Protein AF-A0A4Y2USS3-F1 (afdb_monomer)

Secondary structure (DSSP, 8-state):
-------S---HHHHHHHHHHHHHHHS--HHHHHHHHHHHHHHHHHHHHT--HHHHHHHHHHHHHHHHHHHHS--HHHHHHHHHHHHHHHHHHHHT--HHHHHHHHHHHHHHHHHHHHT--HHHHHHHHHHHHHHHHHHHHHHHHHHHHTT-

InterPro domains:
  IPR048998 STPR domain [PF21107] (63-127)

Solvent-accessible surface area (backbone atoms only — not comparable to full-atom values): 8774 Å² total; per-residue (Å²): 136,87,79,82,75,81,72,90,71,71,52,67,64,61,53,54,52,51,50,56,56,48,54,56,62,71,72,47,49,72,66,56,48,47,54,51,52,49,54,53,50,50,58,49,49,60,50,60,76,66,52,50,72,67,57,48,50,53,51,51,48,59,51,50,51,58,51,48,53,54,60,71,72,46,50,72,68,56,47,50,51,55,50,48,55,50,50,52,57,50,51,51,53,60,72,70,47,50,71,67,55,47,52,52,52,51,50,53,50,51,52,52,50,51,55,49,63,74,70,52,49,74,65,56,51,51,51,53,50,52,54,46,55,53,48,51,57,51,50,54,51,50,50,54,48,53,56,62,67,72,71,120

pLDDT: mean 89.56, std 12.21, range [47.94, 98.0]

Foldseek 3Di:
DDDDDPDPCPDPVVVVVVVVVVVCVVPDDPVRVVVVVVVVVVVVVVVVVPDDPVRVVVVVVVVVVVVVVVVVVDDPVRVVVVVVVVVVVVVVVVVVDDPVRVVVVVVVVVVVVVVCVVPDDPVRVVVVVVVVVVVVVVVVVVVVVVVVVVPD

Radius of gyration: 28.54 Å; Cα contacts (8 Å, |Δi|>4): 11; chains: 1; bounding box: 64×71×62 Å

Structure (mmCIF, N/CA/C/O backbone):
data_AF-A0A4Y2USS3-F1
#
_entry.id   AF-A0A4Y2USS3-F1
#
loop_
_atom_site.group_PDB
_atom_site.id
_atom_site.type_symbol
_atom_site.label_atom_id
_atom_site.label_alt_id
_atom_site.label_comp_id
_atom_site.label_asym_id
_atom_site.label_entity_id
_atom_site.label_seq_id
_atom_site.pdbx_PDB_ins_code
_atom_site.Cartn_x
_atom_site.Cartn_y
_atom_site.Cartn_z
_atom_site.occupancy
_atom_site.B_iso_or_equiv
_atom_site.auth_seq_id
_atom_site.auth_comp_id
_atom_site.auth_asym_id
_atom_site.auth_atom_id
_atom_site.pdbx_PDB_model_num
ATOM 1 N N . MET A 1 1 ? 40.671 -32.897 1.342 1.00 47.94 1 MET A N 1
ATOM 2 C CA . MET A 1 1 ? 39.905 -32.598 0.107 1.00 47.94 1 MET A CA 1
ATOM 3 C C . MET A 1 1 ? 39.878 -31.086 -0.115 1.00 47.94 1 MET A C 1
ATOM 5 O O . MET A 1 1 ? 39.402 -30.392 0.779 1.00 47.94 1 MET A O 1
ATOM 9 N N . PRO A 1 2 ? 40.398 -30.534 -1.227 1.00 48.84 2 PRO A N 1
ATOM 10 C CA . PRO A 1 2 ? 40.448 -29.086 -1.413 1.00 48.84 2 PRO A CA 1
ATOM 11 C C . PRO A 1 2 ? 39.092 -28.547 -1.890 1.00 48.84 2 PRO A C 1
ATOM 13 O O . PRO A 1 2 ? 38.518 -29.037 -2.863 1.00 48.84 2 PRO A O 1
ATOM 16 N N . LYS A 1 3 ? 38.563 -27.530 -1.198 1.00 54.78 3 LYS A N 1
ATOM 17 C CA . LYS A 1 3 ? 37.295 -26.882 -1.556 1.00 54.78 3 LYS A CA 1
ATOM 18 C C . LYS A 1 3 ? 37.453 -26.100 -2.864 1.00 54.78 3 LYS A C 1
ATOM 20 O O . LYS A 1 3 ? 38.291 -25.206 -2.965 1.00 54.78 3 LYS A O 1
ATOM 25 N N . ARG A 1 4 ? 36.623 -26.418 -3.864 1.00 52.75 4 ARG A N 1
ATOM 26 C CA . ARG A 1 4 ? 36.554 -25.692 -5.142 1.00 52.75 4 ARG A CA 1
ATOM 27 C C . ARG A 1 4 ? 36.066 -24.265 -4.867 1.00 52.75 4 ARG A C 1
ATOM 29 O O . ARG A 1 4 ? 34.895 -24.066 -4.550 1.00 52.75 4 ARG A O 1
ATOM 36 N N . LYS A 1 5 ? 36.955 -23.275 -4.980 1.00 54.38 5 LYS A N 1
ATOM 37 C CA . LYS A 1 5 ? 36.576 -21.856 -5.005 1.00 54.38 5 LYS A CA 1
ATOM 38 C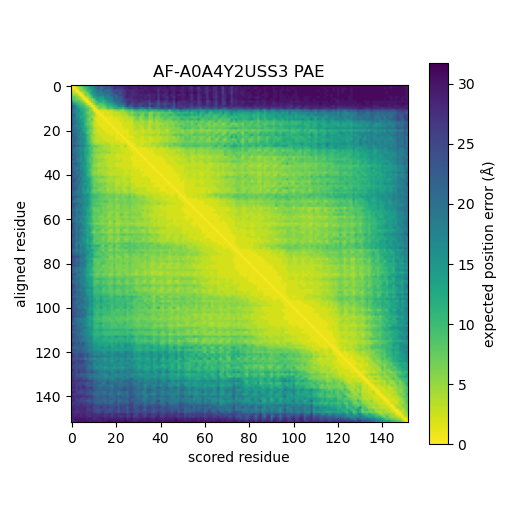 C . LYS A 1 5 ? 35.686 -21.642 -6.236 1.00 54.38 5 LYS A C 1
ATOM 40 O O . LYS A 1 5 ? 36.163 -21.783 -7.359 1.00 54.38 5 LYS A O 1
ATOM 45 N N . ARG A 1 6 ? 34.390 -21.356 -6.052 1.00 55.41 6 ARG A N 1
ATOM 46 C CA . ARG A 1 6 ? 33.535 -20.882 -7.155 1.00 55.41 6 ARG A CA 1
ATOM 47 C C . ARG A 1 6 ? 34.116 -19.550 -7.616 1.00 55.41 6 ARG A C 1
ATOM 49 O O . ARG A 1 6 ? 34.129 -18.590 -6.852 1.00 55.41 6 ARG A O 1
ATOM 56 N N . GLY A 1 7 ? 34.677 -19.538 -8.820 1.00 52.75 7 GLY A N 1
ATOM 57 C CA . GLY A 1 7 ? 35.317 -18.365 -9.397 1.00 52.75 7 GLY A CA 1
ATOM 58 C C . GLY A 1 7 ? 34.352 -17.185 -9.487 1.00 52.75 7 GLY A C 1
ATOM 59 O O . GLY A 1 7 ? 33.194 -17.333 -9.866 1.00 52.75 7 GLY A O 1
ATOM 60 N N . ILE A 1 8 ? 34.877 -16.000 -9.181 1.00 57.25 8 ILE A N 1
ATOM 61 C CA . ILE A 1 8 ? 34.248 -14.677 -9.332 1.00 57.25 8 ILE A CA 1
ATOM 62 C C . ILE A 1 8 ? 34.229 -14.259 -10.826 1.00 57.25 8 ILE A C 1
ATOM 64 O O . ILE A 1 8 ? 34.062 -13.098 -11.188 1.00 57.25 8 ILE A O 1
ATOM 68 N N . THR A 1 9 ? 34.373 -15.209 -11.749 1.00 52.97 9 THR A N 1
ATOM 69 C CA . THR A 1 9 ? 34.245 -15.006 -13.194 1.00 52.97 9 THR A CA 1
ATOM 70 C C . THR A 1 9 ? 32.774 -15.086 -13.590 1.00 52.97 9 THR A C 1
ATOM 72 O O . THR A 1 9 ? 32.332 -15.991 -14.290 1.00 52.97 9 THR A O 1
ATOM 75 N N . GLY A 1 10 ? 31.982 -14.120 -13.119 1.00 62.47 10 GLY A N 1
ATOM 76 C CA . GLY A 1 10 ? 30.660 -13.874 -13.690 1.00 62.47 10 GLY A CA 1
ATOM 77 C C . GLY A 1 10 ? 30.831 -13.548 -15.172 1.00 62.47 10 GLY A C 1
ATOM 78 O O . GLY A 1 10 ? 31.409 -12.510 -15.488 1.00 62.47 10 GLY A O 1
ATOM 79 N N . ASP A 1 11 ? 30.375 -14.462 -16.030 1.00 75.81 11 ASP A N 1
ATOM 80 C CA . ASP A 1 11 ? 30.515 -14.471 -17.488 1.00 75.81 11 ASP A CA 1
ATOM 81 C C . ASP A 1 11 ? 30.563 -13.058 -18.106 1.00 75.81 11 ASP A C 1
ATOM 83 O O . ASP A 1 11 ? 29.610 -12.271 -18.025 1.00 75.81 11 ASP A O 1
ATOM 87 N N . ALA A 1 12 ? 31.699 -12.723 -18.725 1.00 80.88 12 ALA A N 1
ATOM 88 C CA . ALA A 1 12 ? 31.920 -11.427 -19.357 1.00 80.88 12 ALA A CA 1
ATOM 89 C C . ALA A 1 12 ? 30.862 -11.127 -20.437 1.00 80.88 12 ALA A C 1
ATOM 91 O O . ALA A 1 12 ? 30.492 -9.963 -20.626 1.00 80.88 12 ALA A O 1
ATOM 92 N N . ALA A 1 13 ? 30.315 -12.154 -21.100 1.00 82.62 13 ALA A N 1
ATOM 93 C CA . ALA A 1 13 ? 29.242 -11.997 -22.077 1.00 82.62 13 ALA A CA 1
ATOM 94 C C . ALA A 1 13 ? 27.917 -11.584 -21.413 1.00 82.62 13 ALA A C 1
ATOM 96 O O . ALA A 1 13 ? 27.244 -10.665 -21.892 1.00 82.62 13 ALA A O 1
ATOM 97 N N . SER A 1 14 ? 27.573 -12.177 -20.269 1.00 86.00 14 SER A N 1
ATOM 98 C CA . SER A 1 14 ? 26.410 -11.794 -19.459 1.00 86.00 14 SER A CA 1
ATOM 99 C C . SER A 1 14 ? 26.486 -10.340 -18.979 1.00 86.00 14 SER A C 1
ATOM 101 O O . SER A 1 14 ? 25.495 -9.609 -19.085 1.00 86.00 14 SER A O 1
ATOM 103 N N . ARG A 1 15 ? 27.668 -9.875 -18.545 1.00 87.38 15 ARG A N 1
ATOM 104 C CA . ARG A 1 15 ? 27.887 -8.462 -18.170 1.00 87.38 15 ARG A CA 1
ATOM 105 C C . ARG A 1 15 ? 27.701 -7.520 -19.363 1.00 87.38 15 ARG A C 1
ATOM 107 O O . ARG A 1 15 ? 26.926 -6.570 -19.269 1.00 87.38 15 ARG A O 1
ATOM 114 N N . ARG A 1 16 ? 28.319 -7.821 -20.514 1.00 88.81 16 ARG A N 1
ATOM 115 C CA . ARG A 1 16 ? 28.149 -7.039 -21.759 1.00 88.81 16 ARG A CA 1
ATOM 116 C C . ARG A 1 16 ? 26.682 -6.981 -22.205 1.00 88.81 16 ARG A C 1
ATOM 118 O O . ARG A 1 16 ? 26.198 -5.932 -22.625 1.00 88.81 16 ARG A O 1
ATOM 125 N N . LYS A 1 17 ? 25.938 -8.084 -22.066 1.00 90.38 17 LYS A N 1
ATOM 126 C CA . LYS A 1 17 ? 24.503 -8.149 -22.393 1.00 90.38 17 LYS A CA 1
ATOM 127 C C . LYS A 1 17 ? 23.649 -7.298 -21.449 1.00 90.38 17 LYS A C 1
ATOM 129 O O . LYS A 1 17 ? 22.683 -6.688 -21.906 1.00 90.38 17 LYS A O 1
ATOM 134 N N . ALA A 1 18 ? 23.976 -7.252 -20.157 1.00 90.88 18 ALA A N 1
ATOM 135 C CA . ALA A 1 18 ? 23.284 -6.400 -19.190 1.00 90.88 18 ALA A CA 1
ATOM 136 C C . ALA A 1 18 ? 23.504 -4.908 -19.487 1.00 90.88 18 ALA A C 1
ATOM 138 O O . ALA A 1 18 ? 22.536 -4.148 -19.484 1.00 90.88 18 ALA A O 1
ATOM 139 N N . ILE A 1 19 ? 24.741 -4.521 -19.825 1.00 92.69 19 ILE A N 1
ATOM 140 C CA . ILE A 1 19 ? 25.100 -3.146 -20.204 1.00 92.69 19 ILE A CA 1
ATOM 141 C C . ILE A 1 19 ? 24.315 -2.713 -21.446 1.00 92.69 19 ILE A C 1
ATOM 143 O O . ILE A 1 19 ? 23.548 -1.758 -21.368 1.00 92.69 19 ILE A O 1
ATOM 147 N N . ARG A 1 20 ? 24.354 -3.497 -22.532 1.00 92.88 20 ARG A N 1
ATOM 148 C CA . ARG A 1 20 ? 23.603 -3.192 -23.765 1.00 92.88 20 ARG A CA 1
ATOM 149 C C . ARG A 1 20 ? 22.094 -3.059 -23.528 1.00 92.88 20 ARG A C 1
ATOM 151 O O . ARG A 1 20 ? 21.425 -2.225 -24.133 1.00 92.88 20 ARG A O 1
ATOM 158 N N . LYS A 1 21 ? 21.524 -3.895 -22.649 1.00 92.62 21 LYS A N 1
ATOM 159 C CA . LYS A 1 21 ? 20.107 -3.792 -22.262 1.00 92.62 21 LYS A CA 1
ATOM 160 C C . LYS A 1 21 ? 19.813 -2.505 -21.489 1.00 92.62 21 LYS A C 1
ATOM 162 O O . LYS A 1 21 ? 18.714 -1.982 -21.633 1.00 92.62 21 LYS A O 1
ATOM 167 N N . ARG A 1 22 ? 20.740 -2.029 -20.653 1.00 91.88 22 ARG A N 1
ATOM 168 C CA . ARG A 1 22 ? 20.598 -0.769 -19.912 1.00 91.88 22 ARG A CA 1
ATOM 169 C C . ARG A 1 22 ? 20.710 0.427 -20.850 1.00 91.88 22 ARG A C 1
ATOM 171 O O . ARG A 1 22 ? 19.837 1.276 -20.797 1.00 91.88 22 ARG A O 1
ATOM 178 N N . GLU A 1 23 ? 21.704 0.443 -21.731 1.00 93.56 23 GLU A N 1
ATOM 179 C CA . GLU A 1 23 ? 21.899 1.504 -22.731 1.00 93.56 23 GLU A CA 1
ATOM 180 C C . GLU A 1 23 ? 20.669 1.662 -23.625 1.00 93.56 23 GLU A C 1
ATOM 182 O O . GLU A 1 23 ? 20.162 2.769 -23.772 1.00 93.56 23 GLU A O 1
ATOM 187 N N . ARG A 1 24 ? 20.102 0.547 -24.111 1.00 91.75 24 ARG A N 1
ATOM 188 C CA . ARG A 1 24 ? 18.848 0.585 -24.877 1.00 91.75 24 ARG A CA 1
ATOM 189 C C . ARG A 1 24 ? 17.711 1.250 -24.095 1.00 91.75 24 ARG A C 1
ATOM 191 O O . ARG A 1 24 ? 16.976 2.026 -24.675 1.00 91.75 24 ARG A O 1
ATOM 198 N N . ARG A 1 25 ? 17.588 0.988 -22.789 1.00 93.12 25 ARG A N 1
ATOM 199 C CA . ARG A 1 25 ? 16.547 1.597 -21.939 1.00 93.12 25 ARG A CA 1
ATOM 200 C C . ARG A 1 25 ? 16.779 3.074 -21.636 1.00 93.12 25 ARG A C 1
ATOM 202 O O . ARG A 1 25 ? 15.828 3.741 -21.255 1.00 93.12 25 ARG A O 1
ATOM 209 N N . VAL A 1 26 ? 18.020 3.552 -21.715 1.00 94.12 26 VAL A N 1
ATOM 210 C CA . VAL A 1 26 ? 18.357 4.963 -21.466 1.00 94.12 26 VAL A CA 1
ATOM 211 C C . VAL A 1 26 ? 17.971 5.829 -22.663 1.00 94.12 26 VAL A C 1
ATOM 213 O O . VAL A 1 26 ? 17.556 6.961 -22.467 1.00 94.12 26 VAL A O 1
ATOM 216 N N . VAL A 1 27 ? 18.079 5.286 -23.878 1.00 94.88 27 VAL A N 1
ATOM 217 C CA . VAL A 1 27 ? 17.734 5.990 -25.124 1.00 94.88 27 VAL A CA 1
ATOM 218 C C . VAL A 1 27 ? 16.291 5.734 -25.595 1.00 94.88 27 VAL A C 1
ATOM 220 O O . VAL A 1 27 ? 15.874 6.286 -26.605 1.00 94.88 27 VAL A O 1
ATOM 223 N N . GLU A 1 28 ? 15.530 4.889 -24.888 1.00 93.81 28 GLU A N 1
ATOM 224 C CA . GLU A 1 28 ? 14.114 4.613 -25.189 1.00 93.81 28 GLU A CA 1
ATOM 225 C C . GLU A 1 28 ? 13.295 5.913 -25.163 1.00 93.81 28 GLU A C 1
ATOM 227 O O . GLU A 1 28 ? 13.388 6.690 -24.210 1.00 93.81 28 GLU A O 1
ATOM 232 N N . THR A 1 29 ? 12.435 6.110 -26.165 1.00 96.31 29 THR A N 1
ATOM 233 C CA . THR A 1 29 ? 11.415 7.167 -26.103 1.00 96.31 29 THR A CA 1
ATOM 234 C C . THR A 1 29 ? 10.334 6.807 -25.081 1.00 96.31 29 THR A C 1
ATOM 236 O O . THR A 1 29 ? 10.157 5.637 -24.722 1.00 96.31 29 THR A O 1
ATOM 239 N N . ASP A 1 30 ? 9.554 7.789 -24.628 1.00 95.94 30 ASP A N 1
ATOM 240 C CA . ASP A 1 30 ? 8.464 7.535 -23.677 1.00 95.94 30 ASP A CA 1
ATOM 241 C C . ASP A 1 30 ? 7.413 6.563 -24.226 1.00 95.94 30 ASP A C 1
ATOM 243 O O . ASP A 1 30 ? 6.893 5.723 -23.484 1.00 95.94 30 ASP A O 1
ATOM 247 N N . GLU A 1 31 ? 7.142 6.598 -25.532 1.00 95.62 31 GLU A N 1
ATOM 248 C CA . GLU A 1 31 ? 6.236 5.651 -26.183 1.00 95.62 31 GLU A CA 1
ATOM 249 C C . GLU A 1 31 ? 6.795 4.226 -26.193 1.00 95.62 31 GLU A C 1
ATOM 251 O O . GLU A 1 31 ? 6.076 3.267 -25.902 1.00 95.62 31 GLU A O 1
ATOM 256 N N . GLU A 1 32 ? 8.078 4.064 -26.517 1.00 95.56 32 GLU A N 1
ATOM 257 C CA . GLU A 1 32 ? 8.746 2.761 -26.518 1.00 95.56 32 GLU A CA 1
ATOM 258 C C . GLU A 1 32 ? 8.831 2.180 -25.106 1.00 95.56 32 GLU A C 1
ATOM 260 O O . GLU A 1 32 ? 8.524 1.000 -24.887 1.00 95.56 32 GLU A O 1
ATOM 265 N N . ARG A 1 33 ? 9.166 3.025 -24.126 1.00 96.31 33 ARG A N 1
ATOM 266 C CA . ARG A 1 33 ? 9.161 2.677 -22.705 1.00 96.31 33 ARG A CA 1
ATOM 267 C C . ARG A 1 33 ? 7.767 2.244 -22.261 1.00 96.31 33 ARG A C 1
ATOM 269 O O . ARG A 1 33 ? 7.635 1.204 -21.609 1.00 96.31 33 ARG A O 1
ATOM 276 N N . SER A 1 34 ? 6.731 2.989 -22.643 1.00 97.31 34 SER A N 1
ATOM 277 C CA . SER A 1 34 ? 5.334 2.688 -22.309 1.00 97.31 34 SER A CA 1
ATOM 278 C C . SER A 1 34 ? 4.877 1.366 -22.923 1.00 97.31 34 SER A C 1
ATOM 280 O O . SER A 1 34 ? 4.362 0.504 -22.207 1.00 97.31 34 SER A O 1
ATOM 282 N N . ARG A 1 35 ? 5.158 1.129 -24.213 1.00 96.94 35 ARG A N 1
ATOM 283 C CA . ARG A 1 35 ? 4.876 -0.148 -24.896 1.00 96.94 35 ARG A CA 1
ATOM 284 C C . ARG A 1 35 ? 5.575 -1.328 -24.215 1.00 96.94 35 ARG A C 1
ATOM 286 O O . ARG A 1 35 ? 4.954 -2.371 -23.972 1.00 96.94 35 ARG A O 1
ATOM 293 N N . ARG A 1 36 ? 6.851 -1.169 -23.841 1.00 95.94 36 ARG A N 1
ATOM 294 C CA . ARG A 1 36 ? 7.619 -2.205 -23.132 1.00 95.94 36 ARG A CA 1
ATOM 295 C C . ARG A 1 36 ? 7.037 -2.503 -21.750 1.00 95.94 36 ARG A C 1
ATOM 297 O O . ARG A 1 36 ? 6.887 -3.675 -21.401 1.00 95.94 36 ARG A O 1
ATOM 304 N N . LEU A 1 37 ? 6.723 -1.474 -20.960 1.00 96.56 37 LEU A N 1
ATOM 305 C CA . LEU A 1 37 ? 6.140 -1.635 -19.624 1.00 96.56 37 LEU A CA 1
ATOM 306 C C . LEU A 1 37 ? 4.744 -2.261 -19.688 1.00 96.56 37 LEU A C 1
ATOM 308 O O . LEU A 1 37 ? 4.474 -3.176 -18.913 1.00 96.56 37 LEU A O 1
ATOM 312 N N . SER A 1 38 ? 3.915 -1.855 -20.652 1.00 97.69 38 SER A N 1
ATOM 313 C CA . SER A 1 38 ? 2.598 -2.452 -20.907 1.00 97.69 38 SER A CA 1
ATOM 314 C C . SER A 1 38 ? 2.709 -3.948 -21.221 1.00 97.69 38 SER A C 1
ATOM 316 O O . SER A 1 38 ? 2.097 -4.780 -20.553 1.00 97.69 38 SER A O 1
ATOM 318 N N . THR A 1 39 ? 3.617 -4.327 -22.127 1.00 97.06 39 THR A N 1
ATOM 319 C CA . THR A 1 39 ? 3.868 -5.742 -22.454 1.00 97.06 39 THR A CA 1
ATOM 320 C C . THR A 1 39 ? 4.325 -6.546 -21.227 1.00 97.06 39 THR A C 1
ATOM 322 O O . THR A 1 39 ? 3.929 -7.697 -21.036 1.00 97.06 39 THR A O 1
ATOM 325 N N . MET A 1 40 ? 5.172 -5.963 -20.371 1.00 97.25 40 MET A N 1
ATOM 326 C CA . MET A 1 40 ? 5.614 -6.611 -19.130 1.00 97.25 40 MET A CA 1
ATOM 327 C C . MET A 1 40 ? 4.485 -6.742 -18.102 1.00 97.25 40 MET A C 1
ATOM 329 O O . MET A 1 40 ? 4.418 -7.766 -17.416 1.00 97.25 40 MET A O 1
ATOM 333 N N . ALA A 1 41 ? 3.615 -5.735 -17.998 1.00 97.00 41 ALA A N 1
ATOM 334 C CA . ALA A 1 41 ? 2.454 -5.746 -17.120 1.00 97.00 41 ALA A CA 1
ATOM 335 C C . ALA A 1 41 ? 1.455 -6.828 -17.545 1.00 97.00 41 ALA A C 1
ATOM 337 O O . ALA A 1 41 ? 1.077 -7.640 -16.698 1.00 97.00 41 ALA A O 1
ATOM 338 N N . GLN A 1 42 ? 1.141 -6.916 -18.844 1.00 97.75 42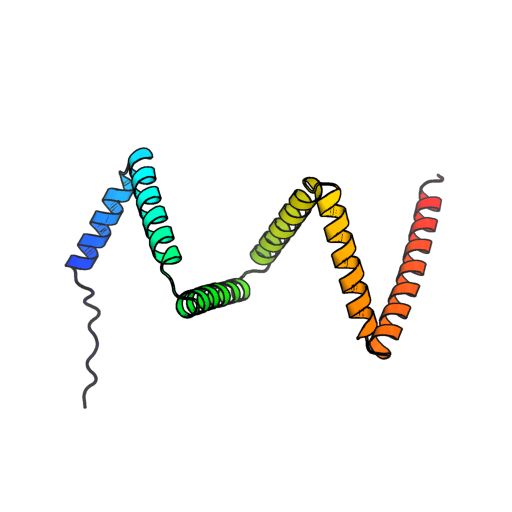 GLN A N 1
ATOM 339 C CA . GLN A 1 42 ? 0.259 -7.944 -19.406 1.00 97.75 42 GLN A CA 1
ATOM 340 C C . GLN A 1 42 ? 0.786 -9.350 -19.107 1.00 97.75 42 GLN A C 1
ATOM 342 O O . GLN A 1 42 ? 0.119 -10.142 -18.453 1.00 97.75 42 GLN A O 1
ATOM 347 N N . ARG A 1 43 ? 2.058 -9.629 -19.429 1.00 97.19 43 ARG A N 1
ATOM 348 C CA . ARG A 1 43 ? 2.690 -10.923 -19.098 1.00 97.19 43 ARG A CA 1
ATOM 349 C C . ARG A 1 43 ? 2.718 -11.220 -17.597 1.00 97.19 43 ARG A C 1
ATOM 351 O O . ARG A 1 43 ? 2.872 -12.370 -17.190 1.00 97.19 43 ARG A O 1
ATOM 358 N N . GLY A 1 44 ? 2.708 -10.190 -16.755 1.00 96.38 44 GLY A N 1
ATOM 359 C CA . GLY A 1 44 ? 2.592 -10.337 -15.307 1.00 96.38 44 GLY A CA 1
ATOM 360 C C . GLY A 1 44 ? 1.178 -10.733 -14.883 1.00 96.38 44 GLY A C 1
ATOM 361 O O . GLY A 1 44 ? 1.030 -11.592 -14.021 1.00 96.38 44 GLY A O 1
ATOM 362 N N . GLN A 1 45 ? 0.157 -10.135 -15.496 1.00 95.94 45 GLN A N 1
ATOM 363 C CA . GLN A 1 45 ? -1.245 -10.493 -15.279 1.00 95.94 45 GLN A CA 1
ATOM 364 C C . GLN A 1 45 ? -1.537 -11.912 -15.770 1.00 95.94 45 GLN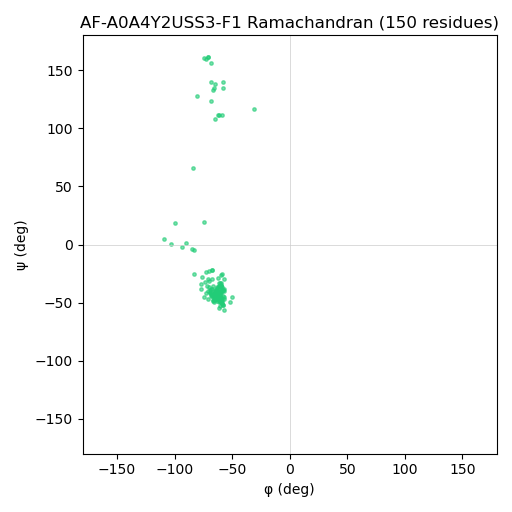 A C 1
ATOM 366 O O . GLN A 1 45 ? -2.084 -12.695 -15.004 1.00 95.94 45 GLN A O 1
ATOM 371 N N . ASP A 1 46 ? -1.077 -12.276 -16.968 1.00 96.88 46 ASP A N 1
ATOM 372 C CA . ASP A 1 46 ? -1.294 -13.612 -17.537 1.00 96.88 46 ASP A CA 1
ATOM 373 C C . ASP A 1 46 ? -0.669 -14.717 -16.675 1.00 96.88 46 ASP A C 1
ATOM 375 O O . ASP A 1 46 ? -1.221 -15.809 -16.564 1.00 96.88 46 ASP A O 1
ATOM 379 N N . ARG A 1 47 ? 0.490 -14.442 -16.055 1.00 95.50 47 ARG A N 1
ATOM 380 C CA . ARG A 1 47 ? 1.118 -15.362 -15.095 1.00 95.50 47 ARG A CA 1
ATOM 381 C C . ARG A 1 47 ? 0.278 -15.498 -13.830 1.00 95.50 47 ARG A C 1
ATOM 383 O O . ARG A 1 47 ? -0.040 -16.619 -13.463 1.00 95.50 47 ARG A O 1
ATOM 390 N N . ARG A 1 48 ? -0.149 -14.376 -13.239 1.00 95.06 48 ARG A N 1
ATOM 391 C CA . ARG A 1 48 ? -1.004 -14.373 -12.039 1.00 95.06 48 ARG A CA 1
ATOM 392 C C . ARG A 1 48 ? -2.354 -15.049 -12.258 1.00 95.06 48 ARG A C 1
ATOM 394 O O . ARG A 1 48 ? -2.851 -15.703 -11.356 1.00 95.06 48 ARG A O 1
ATOM 401 N N . ALA A 1 49 ? -2.940 -14.916 -13.445 1.00 94.88 49 ALA A N 1
ATOM 402 C CA . ALA A 1 49 ? -4.206 -15.562 -13.785 1.00 94.88 49 ALA A CA 1
ATOM 403 C C . ALA A 1 49 ? -4.097 -17.096 -13.867 1.00 94.88 49 ALA A C 1
ATOM 405 O O . ALA A 1 49 ? -5.106 -17.782 -13.754 1.00 94.88 49 ALA A O 1
ATOM 406 N N . LYS A 1 50 ? -2.885 -17.627 -14.072 1.00 95.31 50 LYS A N 1
ATOM 407 C CA . LYS A 1 50 ? -2.598 -19.065 -14.177 1.00 95.31 50 LYS A CA 1
ATOM 408 C C . LYS A 1 50 ? -1.964 -19.649 -12.907 1.00 95.31 50 LYS A C 1
ATOM 410 O O . LYS A 1 50 ? -1.625 -20.828 -12.906 1.00 95.31 50 LYS A O 1
ATOM 415 N N . GLU A 1 51 ? -1.752 -18.841 -11.867 1.00 94.94 51 GLU A N 1
ATOM 416 C CA . GLU A 1 51 ? -1.173 -19.296 -10.597 1.00 94.94 51 GLU A CA 1
ATOM 417 C C . GLU A 1 51 ? -2.142 -20.221 -9.856 1.00 94.94 51 GLU A C 1
ATOM 419 O O . GLU A 1 51 ? -3.345 -19.964 -9.791 1.00 94.94 51 GLU A O 1
ATOM 424 N N . THR A 1 52 ? -1.606 -21.284 -9.255 1.00 96.81 52 THR A N 1
ATOM 425 C CA . THR A 1 52 ? -2.368 -22.099 -8.302 1.00 96.81 52 THR A CA 1
ATOM 426 C C . THR A 1 52 ? -2.516 -21.369 -6.964 1.00 96.81 52 THR A C 1
ATOM 428 O O . THR A 1 52 ? -1.728 -20.479 -6.637 1.00 96.81 52 THR A O 1
ATOM 431 N N . GLU A 1 53 ? -3.497 -21.772 -6.151 1.00 95.75 53 GLU A N 1
ATOM 432 C CA . GLU A 1 53 ? -3.681 -21.279 -4.773 1.00 95.75 53 GLU A CA 1
ATOM 433 C C . GLU A 1 53 ? -2.380 -21.356 -3.954 1.00 95.75 53 GLU A C 1
ATOM 435 O O . GLU A 1 53 ? -1.983 -20.383 -3.316 1.00 95.75 53 GLU A O 1
ATOM 440 N N . GLU A 1 54 ? -1.656 -22.476 -4.025 1.00 95.94 54 GLU A N 1
ATOM 441 C CA . GLU A 1 54 ? -0.389 -22.662 -3.306 1.00 95.94 54 GLU A CA 1
ATOM 442 C C . GLU A 1 54 ? 0.702 -21.692 -3.772 1.00 95.94 54 GLU A C 1
ATOM 444 O O . GLU A 1 54 ? 1.381 -21.072 -2.950 1.00 95.94 54 GLU A O 1
ATOM 449 N N . GLN A 1 55 ? 0.851 -21.514 -5.089 1.00 96.19 55 GLN A N 1
ATOM 450 C CA . GLN A 1 55 ? 1.812 -20.566 -5.657 1.00 96.19 55 GLN A CA 1
ATOM 451 C C . GLN A 1 55 ? 1.471 -19.131 -5.254 1.00 96.19 55 GLN A C 1
ATOM 453 O O . GLN A 1 55 ? 2.357 -18.373 -4.852 1.00 96.19 55 GLN A O 1
ATOM 458 N N . ARG A 1 56 ? 0.183 -18.777 -5.294 1.00 96.44 56 ARG A N 1
ATOM 459 C CA . ARG A 1 56 ? -0.314 -17.470 -4.870 1.00 96.44 56 ARG A CA 1
ATOM 460 C C . ARG A 1 56 ? -0.042 -17.230 -3.388 1.00 96.44 56 ARG A C 1
ATOM 462 O O . ARG A 1 56 ? 0.468 -16.169 -3.029 1.00 96.44 56 ARG A O 1
ATOM 469 N N . ASN A 1 57 ? -0.329 -18.208 -2.534 1.00 97.19 57 ASN A N 1
ATOM 470 C CA . ASN A 1 57 ? -0.106 -18.114 -1.093 1.00 97.19 57 ASN A CA 1
ATOM 471 C C . ASN A 1 57 ? 1.388 -18.002 -0.763 1.00 97.19 57 ASN A C 1
ATOM 473 O O . ASN A 1 57 ? 1.774 -17.131 0.017 1.00 97.19 57 ASN A O 1
ATOM 477 N N . SER A 1 58 ? 2.244 -18.790 -1.422 1.00 96.12 58 SER A N 1
ATOM 478 C CA . SER A 1 58 ? 3.702 -18.682 -1.292 1.00 96.12 58 SER A CA 1
ATOM 479 C C . SER A 1 58 ? 4.213 -17.300 -1.725 1.00 96.12 58 SER A C 1
ATOM 481 O O . SER A 1 58 ? 4.970 -16.653 -0.995 1.00 96.12 58 SER A O 1
ATOM 483 N N . GLN A 1 59 ? 3.734 -16.782 -2.862 1.00 96.19 59 GLN A N 1
ATOM 484 C CA . GLN A 1 59 ? 4.084 -15.444 -3.342 1.00 96.19 59 GLN A CA 1
ATOM 485 C C . GLN A 1 59 ? 3.647 -14.344 -2.365 1.00 96.19 59 GLN A C 1
ATOM 487 O O . GLN A 1 59 ? 4.430 -13.432 -2.081 1.00 96.19 59 GLN A O 1
ATOM 492 N N . LEU A 1 60 ? 2.407 -14.399 -1.867 1.00 96.94 60 LEU A N 1
ATOM 493 C CA . LEU A 1 60 ? 1.882 -13.424 -0.908 1.00 96.94 60 LEU A CA 1
ATOM 494 C C . LEU A 1 60 ? 2.650 -13.478 0.415 1.00 96.94 60 LEU A C 1
ATOM 496 O O . LEU A 1 60 ? 2.996 -12.423 0.947 1.00 96.94 60 LEU A O 1
ATOM 500 N N . SER A 1 61 ? 2.994 -14.677 0.889 1.00 97.50 61 SER A N 1
ATOM 501 C CA . SER A 1 61 ? 3.831 -14.867 2.076 1.00 97.50 61 SER A CA 1
ATOM 502 C C . SER A 1 61 ? 5.206 -14.218 1.899 1.00 97.50 61 SER A C 1
ATOM 504 O O . SER A 1 61 ? 5.597 -13.383 2.711 1.00 97.50 61 SER A O 1
ATOM 506 N N . GLY A 1 62 ? 5.897 -14.478 0.784 1.00 97.88 62 GLY A N 1
ATOM 507 C CA . GLY A 1 62 ? 7.202 -13.862 0.506 1.00 97.88 62 GLY A CA 1
ATOM 508 C C . GLY A 1 62 ? 7.144 -12.345 0.251 1.00 97.88 62 GLY A C 1
ATOM 509 O O . GLY A 1 62 ? 8.145 -11.637 0.382 1.00 97.88 62 GLY A O 1
ATOM 510 N N . MET A 1 63 ? 5.990 -11.789 -0.138 1.00 97.19 63 MET A N 1
ATOM 511 C CA . MET A 1 63 ? 5.779 -10.333 -0.176 1.00 97.19 63 MET A CA 1
ATOM 512 C C . MET A 1 63 ? 5.533 -9.748 1.218 1.00 97.19 63 MET A C 1
ATOM 514 O O . MET A 1 63 ? 6.007 -8.643 1.494 1.00 97.19 63 MET A O 1
ATOM 518 N N . ALA A 1 64 ? 4.804 -10.467 2.075 1.00 96.50 64 ALA A N 1
ATOM 519 C CA . ALA A 1 64 ? 4.548 -10.069 3.452 1.00 96.50 64 ALA A CA 1
ATOM 520 C C . ALA A 1 64 ? 5.843 -10.066 4.273 1.00 96.50 64 ALA A C 1
ATOM 522 O O . ALA A 1 64 ? 6.124 -9.063 4.922 1.00 96.50 64 ALA A O 1
ATOM 523 N N . GLU A 1 65 ? 6.658 -11.117 4.164 1.00 97.50 65 GLU A N 1
ATOM 524 C CA . GLU A 1 65 ? 7.959 -11.254 4.834 1.00 97.50 65 GLU A CA 1
ATOM 525 C C . GLU A 1 65 ? 8.904 -10.099 4.481 1.00 97.50 65 GLU A C 1
ATOM 527 O O . GLU A 1 65 ? 9.251 -9.305 5.351 1.00 97.50 65 GLU A O 1
ATOM 532 N N . ARG A 1 66 ? 9.172 -9.871 3.188 1.00 96.50 66 ARG A N 1
ATOM 533 C CA . ARG A 1 66 ? 9.953 -8.705 2.720 1.00 96.50 66 ARG A CA 1
ATOM 534 C C . ARG A 1 66 ? 9.334 -7.362 3.110 1.00 96.50 66 ARG A C 1
ATOM 536 O O . ARG A 1 66 ? 9.991 -6.322 3.131 1.00 96.50 66 ARG A O 1
ATOM 543 N N . GLY A 1 67 ? 8.020 -7.327 3.317 1.00 96.44 67 GLY A N 1
ATOM 544 C CA . GLY A 1 67 ? 7.319 -6.163 3.846 1.00 96.44 67 GLY A CA 1
ATOM 545 C C . GLY A 1 67 ? 7.629 -5.912 5.320 1.00 96.44 67 GLY A C 1
ATOM 546 O O . GLY A 1 67 ? 7.724 -4.751 5.707 1.00 96.44 67 GLY A O 1
ATOM 547 N N . GLN A 1 68 ? 7.787 -6.968 6.118 1.00 95.50 68 GLN A N 1
ATOM 548 C CA . GLN A 1 68 ? 8.174 -6.877 7.524 1.00 95.50 68 GLN A CA 1
ATOM 549 C C . GLN A 1 68 ? 9.655 -6.547 7.672 1.00 95.50 68 GLN A C 1
ATOM 551 O O . GLN A 1 68 ? 9.967 -5.620 8.407 1.00 95.50 68 GLN A O 1
ATOM 556 N N . GLU A 1 69 ? 10.540 -7.207 6.921 1.00 96.81 69 GLU A N 1
ATOM 557 C CA . GLU A 1 69 ? 11.984 -6.913 6.923 1.00 96.81 69 GLU A CA 1
ATOM 558 C C . GLU A 1 69 ? 12.243 -5.420 6.681 1.00 96.81 69 GLU A C 1
ATOM 560 O O . GLU A 1 69 ? 12.868 -4.753 7.499 1.00 96.81 69 GLU A O 1
ATOM 565 N N . ARG A 1 70 ? 11.618 -4.845 5.643 1.00 96.00 70 ARG A N 1
ATOM 566 C CA . ARG A 1 70 ? 11.718 -3.403 5.363 1.00 96.00 70 ARG A CA 1
ATOM 567 C C . ARG A 1 70 ? 11.221 -2.518 6.505 1.00 96.00 70 ARG A C 1
ATOM 569 O O . ARG A 1 70 ? 11.747 -1.431 6.670 1.00 96.00 70 ARG A O 1
ATOM 576 N N . ARG A 1 71 ? 10.211 -2.945 7.272 1.00 95.00 71 ARG A N 1
ATOM 577 C CA . ARG A 1 71 ? 9.704 -2.183 8.431 1.00 95.00 71 ARG A CA 1
ATOM 578 C C . ARG A 1 71 ? 10.611 -2.290 9.649 1.00 95.00 71 ARG A C 1
ATOM 580 O O . ARG A 1 71 ? 10.573 -1.393 10.481 1.00 95.00 71 ARG A O 1
ATOM 587 N N . VAL A 1 72 ? 11.356 -3.385 9.779 1.00 95.88 72 VAL A N 1
ATOM 588 C CA . VAL A 1 72 ? 12.359 -3.552 10.837 1.00 95.88 72 VAL A CA 1
ATOM 589 C C . VAL A 1 72 ? 13.569 -2.660 10.556 1.00 95.88 72 VAL A C 1
ATOM 591 O O . VAL A 1 72 ? 14.127 -2.089 11.483 1.00 95.88 72 VAL A O 1
ATOM 594 N N . GLU A 1 73 ? 13.928 -2.493 9.283 1.00 95.25 73 GLU A N 1
ATOM 595 C CA . GLU A 1 73 ? 15.040 -1.642 8.834 1.00 95.25 73 GLU A CA 1
ATOM 596 C C . GLU A 1 73 ? 14.678 -0.146 8.697 1.00 95.25 73 GLU A C 1
ATOM 598 O O . GLU A 1 73 ? 15.549 0.669 8.397 1.00 95.25 73 GLU A O 1
ATOM 603 N N . GLU A 1 74 ? 13.410 0.238 8.895 1.00 95.62 74 GLU A N 1
ATOM 604 C CA . GLU A 1 74 ? 12.958 1.633 8.783 1.00 95.62 74 GLU A CA 1
ATOM 605 C C . GLU A 1 74 ? 13.580 2.522 9.870 1.00 95.62 74 GLU A C 1
ATOM 607 O O . GLU A 1 74 ? 13.538 2.205 11.061 1.00 95.62 74 GLU A O 1
ATOM 612 N N . THR A 1 75 ? 14.061 3.702 9.474 1.00 97.31 75 THR A N 1
ATOM 613 C CA . THR A 1 75 ? 14.409 4.759 10.435 1.00 97.31 75 THR A CA 1
ATOM 614 C C . THR A 1 75 ? 13.148 5.368 11.055 1.00 97.31 75 THR A C 1
ATOM 616 O O . THR A 1 75 ? 12.049 5.267 10.501 1.00 97.31 75 THR A O 1
ATOM 619 N N . GLU A 1 76 ? 13.281 6.056 12.194 1.00 96.44 76 GLU A N 1
ATOM 620 C CA . GLU A 1 76 ? 12.140 6.729 12.834 1.00 96.44 76 GLU A CA 1
ATOM 621 C C . GLU A 1 76 ? 11.471 7.758 11.911 1.00 96.44 76 GLU A C 1
ATOM 623 O O . GLU A 1 76 ? 10.243 7.814 11.838 1.00 96.44 76 GLU A O 1
ATOM 628 N N . GLU A 1 77 ? 12.253 8.512 11.136 1.00 96.38 77 GLU A N 1
ATOM 629 C CA . GLU A 1 77 ? 11.734 9.464 10.148 1.00 96.38 77 GLU A CA 1
ATOM 630 C C . GLU A 1 77 ? 10.928 8.767 9.045 1.00 96.38 77 GLU A C 1
ATOM 632 O O . GLU A 1 77 ? 9.812 9.186 8.724 1.00 96.38 77 GLU A O 1
ATOM 637 N N . GLN A 1 78 ? 11.449 7.664 8.495 1.00 97.19 78 GLN A N 1
ATOM 638 C CA . GLN A 1 78 ? 10.751 6.872 7.477 1.00 97.19 78 GLN A CA 1
ATOM 639 C C . GLN A 1 78 ? 9.459 6.270 8.032 1.00 97.19 78 GLN A C 1
ATOM 641 O O . GLN A 1 78 ? 8.418 6.301 7.369 1.00 97.19 78 GLN A O 1
ATOM 646 N N . ARG A 1 79 ? 9.496 5.772 9.273 1.00 97.38 79 ARG A N 1
ATOM 647 C CA . ARG A 1 79 ? 8.324 5.244 9.970 1.00 97.38 79 ARG A CA 1
ATOM 648 C C . ARG A 1 79 ? 7.271 6.330 10.183 1.00 97.38 79 ARG A C 1
ATOM 650 O O . ARG A 1 79 ? 6.097 6.086 9.897 1.00 97.38 79 ARG A O 1
ATOM 657 N N . ASN A 1 80 ? 7.670 7.508 10.657 1.00 97.56 80 ASN A N 1
ATOM 658 C CA . ASN A 1 80 ? 6.769 8.634 10.903 1.00 97.56 80 ASN A CA 1
ATOM 659 C C . ASN A 1 80 ? 6.143 9.140 9.602 1.00 97.56 80 ASN A C 1
ATOM 661 O O . ASN A 1 80 ? 4.923 9.292 9.538 1.00 97.56 80 ASN A O 1
ATOM 665 N N . SER A 1 81 ? 6.939 9.284 8.540 1.00 97.25 81 SER A N 1
ATOM 666 C CA . SER A 1 81 ? 6.452 9.627 7.200 1.00 97.25 81 SER A CA 1
ATOM 667 C C . SER A 1 81 ? 5.437 8.596 6.686 1.00 97.25 81 SER A C 1
ATOM 669 O O . SER A 1 81 ? 4.295 8.935 6.374 1.00 97.25 81 SER A O 1
ATOM 671 N N . ARG A 1 82 ? 5.766 7.296 6.749 1.00 97.12 82 ARG A N 1
ATOM 672 C CA . ARG A 1 82 ? 4.853 6.213 6.343 1.00 97.12 82 ARG A CA 1
ATOM 673 C C . ARG A 1 82 ? 3.545 6.207 7.141 1.00 97.12 82 ARG A C 1
ATOM 675 O O . ARG A 1 82 ? 2.485 5.889 6.588 1.00 97.12 82 ARG A O 1
ATOM 682 N N . LEU A 1 83 ? 3.602 6.463 8.450 1.00 97.31 83 LEU A N 1
ATOM 683 C CA . LEU A 1 83 ? 2.413 6.533 9.304 1.00 97.31 83 LEU A CA 1
ATOM 684 C C . LEU A 1 83 ? 1.564 7.766 8.981 1.00 97.31 83 LEU A C 1
ATOM 686 O O . LEU A 1 83 ? 0.344 7.620 8.882 1.00 97.31 83 LEU A O 1
ATOM 690 N N . SER A 1 84 ? 2.196 8.915 8.738 1.00 97.56 84 SER A N 1
ATOM 691 C CA . SER A 1 84 ? 1.534 10.144 8.292 1.00 97.56 84 SER A CA 1
ATOM 692 C C . SER A 1 84 ? 0.793 9.924 6.969 1.00 97.56 84 SER A C 1
ATOM 694 O O . SER A 1 84 ? -0.426 10.088 6.907 1.00 97.56 84 SER A O 1
ATOM 696 N N . ASP A 1 85 ? 1.465 9.369 5.956 1.00 98.00 85 ASP A N 1
ATOM 697 C CA . ASP A 1 85 ? 0.862 9.045 4.656 1.00 98.00 85 ASP A CA 1
ATOM 698 C C . ASP A 1 85 ? -0.309 8.060 4.773 1.00 98.00 85 ASP A C 1
ATOM 700 O O . ASP A 1 85 ? -1.278 8.089 4.004 1.00 98.00 85 ASP A O 1
ATOM 704 N N . LYS A 1 86 ? -0.221 7.104 5.707 1.00 97.75 86 LYS A N 1
ATOM 705 C CA . LYS A 1 86 ? -1.305 6.147 5.965 1.00 97.75 86 LYS A CA 1
ATOM 706 C C . LYS A 1 86 ? -2.493 6.830 6.641 1.00 97.75 86 LYS A C 1
ATOM 708 O O . LYS A 1 86 ? -3.631 6.502 6.294 1.00 97.75 86 L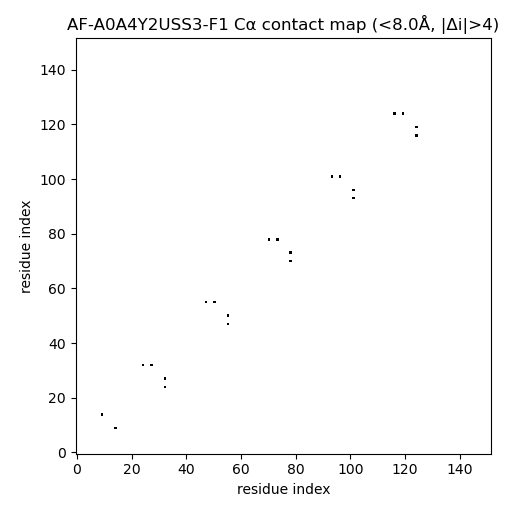YS A O 1
ATOM 713 N N . ALA A 1 87 ? -2.243 7.746 7.576 1.00 97.19 87 ALA A N 1
ATOM 714 C CA . ALA A 1 87 ? -3.273 8.534 8.240 1.00 97.19 87 ALA A CA 1
ATOM 715 C C . ALA A 1 87 ? -3.972 9.464 7.241 1.00 97.19 87 ALA A C 1
ATOM 717 O O . ALA A 1 87 ? -5.195 9.395 7.129 1.00 97.19 87 ALA A O 1
ATOM 718 N N . GLN A 1 88 ? -3.216 10.218 6.437 1.00 97.94 88 GLN A N 1
ATOM 719 C CA . GLN A 1 88 ? -3.745 11.113 5.404 1.00 97.94 88 GLN A CA 1
ATOM 720 C C . GLN A 1 88 ? -4.614 10.361 4.392 1.00 97.94 88 GLN A C 1
ATOM 722 O O . GLN A 1 88 ? -5.782 10.698 4.214 1.00 97.94 88 GLN A O 1
ATOM 727 N N . ARG A 1 89 ? -4.113 9.262 3.807 1.00 97.56 89 ARG A N 1
ATOM 728 C CA . ARG A 1 89 ? -4.922 8.414 2.905 1.00 97.56 89 ARG A CA 1
ATOM 729 C C . ARG A 1 89 ? -6.131 7.793 3.599 1.00 97.56 89 ARG A C 1
ATOM 731 O O . ARG A 1 89 ? -7.112 7.438 2.954 1.00 97.56 89 ARG A O 1
ATOM 738 N N . GLY A 1 90 ? -6.049 7.557 4.906 1.00 97.19 90 GLY A N 1
ATOM 739 C CA . GLY A 1 90 ? -7.181 7.108 5.710 1.00 97.19 90 GLY A CA 1
ATOM 740 C C . GLY A 1 90 ? -8.261 8.181 5.824 1.00 97.19 90 GLY A C 1
ATOM 741 O O . GLY A 1 90 ? -9.432 7.859 5.665 1.00 97.19 90 GLY A O 1
ATOM 742 N N . GLN A 1 91 ? -7.872 9.433 6.060 1.00 96.06 91 GLN A N 1
ATOM 743 C CA . GLN A 1 91 ? -8.800 10.560 6.141 1.00 96.06 91 GLN A CA 1
ATOM 744 C C . GLN A 1 91 ? -9.425 10.876 4.785 1.00 96.06 91 GLN A C 1
ATOM 746 O O . GLN A 1 91 ? -10.639 11.006 4.712 1.00 96.06 91 GLN A O 1
ATOM 751 N N . GLN A 1 92 ? -8.632 10.893 3.711 1.00 97.38 92 GLN A N 1
ATOM 752 C CA . GLN A 1 92 ? -9.147 11.112 2.360 1.00 97.38 92 GLN A CA 1
ATOM 753 C C . GLN A 1 92 ? -10.216 10.073 1.990 1.00 97.38 92 GLN A C 1
ATOM 755 O O . GLN A 1 92 ? -11.313 10.438 1.588 1.00 97.38 92 GLN A O 1
ATOM 760 N N . ARG A 1 93 ? -9.951 8.783 2.247 1.00 96.62 93 ARG A N 1
ATOM 761 C CA . ARG A 1 93 ? -10.946 7.721 2.023 1.00 96.62 93 ARG A CA 1
ATOM 762 C C . ARG A 1 93 ? -12.233 7.928 2.819 1.00 96.62 93 ARG A C 1
ATOM 764 O O . ARG A 1 93 ? -13.290 7.617 2.299 1.00 96.62 93 ARG A O 1
ATOM 771 N N . ARG A 1 94 ? -12.154 8.442 4.054 1.00 95.06 94 ARG A N 1
ATOM 772 C CA . ARG A 1 94 ? -13.344 8.753 4.868 1.00 95.06 94 ARG A CA 1
ATOM 773 C C . ARG A 1 94 ? -14.086 9.996 4.385 1.00 95.06 94 ARG A C 1
ATOM 775 O O . ARG A 1 94 ? -15.293 10.056 4.555 1.00 95.06 94 ARG A O 1
ATOM 782 N N . ALA A 1 95 ? -13.380 10.981 3.835 1.00 95.00 95 ALA A N 1
ATOM 783 C CA . ALA A 1 95 ? -13.996 12.174 3.261 1.00 95.00 95 ALA A CA 1
ATOM 784 C C . ALA A 1 95 ? -14.754 11.850 1.963 1.00 95.00 95 ALA A C 1
ATOM 786 O O . ALA A 1 95 ? -15.771 12.468 1.677 1.00 95.00 95 ALA A O 1
ATOM 787 N N . GLU A 1 96 ? -14.276 10.853 1.216 1.00 96.69 96 GLU A N 1
ATOM 788 C CA . GLU A 1 96 ? -14.886 10.352 -0.022 1.00 96.69 96 GLU A CA 1
ATOM 789 C C . GLU A 1 96 ? -15.911 9.215 0.220 1.00 96.69 96 GLU A C 1
ATOM 791 O O . GLU A 1 96 ? -16.474 8.682 -0.736 1.00 96.69 96 GLU A O 1
ATOM 796 N N . GLU A 1 97 ? -16.165 8.813 1.476 1.00 96.50 97 GLU A N 1
ATOM 797 C CA . GLU A 1 97 ? -17.158 7.777 1.804 1.00 96.50 97 GLU A CA 1
ATOM 798 C C . GLU A 1 97 ? -18.579 8.261 1.479 1.00 96.50 97 GLU A C 1
ATOM 800 O O . GLU A 1 97 ? -19.009 9.335 1.896 1.00 96.50 97 GLU A O 1
ATOM 805 N N . THR A 1 98 ? -19.355 7.408 0.811 1.00 97.75 98 THR A N 1
ATOM 806 C CA . THR A 1 98 ? -20.814 7.581 0.750 1.00 97.75 98 THR A CA 1
ATOM 807 C C . THR A 1 98 ? -21.439 7.339 2.127 1.00 97.75 98 THR A C 1
ATOM 809 O O . THR A 1 98 ? -20.898 6.591 2.947 1.00 97.75 98 THR A O 1
ATOM 812 N N . GLU A 1 99 ? -22.620 7.905 2.376 1.00 96.44 99 GLU A N 1
ATOM 813 C CA . GLU A 1 99 ? -23.316 7.737 3.659 1.00 96.44 99 GLU A CA 1
ATOM 814 C C . GLU A 1 99 ? -23.620 6.257 3.966 1.00 96.44 99 GLU A C 1
ATOM 816 O O . GLU A 1 99 ? -23.464 5.801 5.098 1.00 96.44 99 GLU A O 1
ATOM 821 N N . GLU A 1 100 ? -23.939 5.447 2.952 1.00 96.62 100 GLU A N 1
ATOM 822 C CA . GLU A 1 100 ? -24.088 3.998 3.127 1.00 96.62 100 GLU A CA 1
ATOM 823 C C . GLU A 1 100 ? -22.786 3.312 3.562 1.00 96.62 100 GLU A C 1
ATOM 825 O O . GLU A 1 100 ? -22.795 2.469 4.464 1.00 96.62 100 GLU A O 1
ATOM 830 N N . GLN A 1 101 ? -21.656 3.650 2.934 1.00 97.38 101 GLN A N 1
ATOM 831 C CA . GLN A 1 101 ? -20.352 3.087 3.296 1.00 97.38 101 GLN A CA 1
ATOM 832 C C . GLN A 1 101 ? -19.946 3.504 4.710 1.00 97.38 101 GLN A C 1
ATOM 834 O O . GLN A 1 101 ? -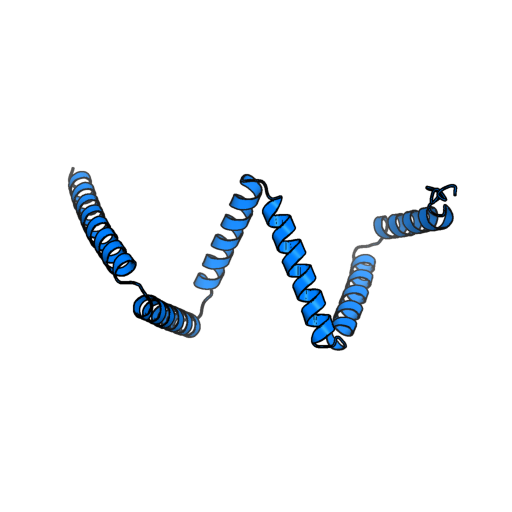19.455 2.668 5.476 1.00 97.38 101 GLN A O 1
ATOM 839 N N . ARG A 1 102 ? -20.209 4.761 5.083 1.00 97.06 102 ARG A N 1
ATOM 840 C CA . ARG A 1 102 ? -19.987 5.278 6.434 1.00 97.06 102 ARG A CA 1
ATOM 841 C C . ARG A 1 102 ? -20.819 4.510 7.458 1.00 97.06 102 ARG A C 1
ATOM 843 O O . ARG A 1 102 ? -20.260 4.026 8.443 1.00 97.06 102 ARG A O 1
ATOM 850 N N . ASN A 1 103 ? -22.113 4.327 7.206 1.00 97.44 103 ASN A N 1
ATOM 851 C CA . ASN A 1 103 ? -23.008 3.599 8.107 1.00 97.44 103 ASN A CA 1
ATOM 852 C C . ASN A 1 103 ? -22.608 2.128 8.254 1.00 97.44 103 ASN A C 1
ATOM 854 O O . ASN A 1 103 ? -22.518 1.627 9.377 1.00 97.44 103 ASN A O 1
ATOM 858 N N . ARG A 1 104 ? -22.235 1.451 7.158 1.00 97.50 104 ARG A N 1
ATOM 859 C CA . ARG A 1 104 ? -21.678 0.087 7.222 1.00 97.50 104 ARG A CA 1
ATOM 860 C C . ARG A 1 104 ? -20.382 0.041 8.036 1.00 97.50 104 ARG A C 1
ATOM 862 O O . ARG A 1 104 ? -20.229 -0.836 8.885 1.00 97.50 104 ARG A O 1
ATOM 869 N N . ARG A 1 105 ? -19.455 0.986 7.832 1.00 96.88 105 ARG A N 1
ATOM 870 C CA . ARG A 1 105 ? -18.201 1.060 8.602 1.00 96.88 105 ARG A CA 1
ATOM 871 C C . ARG A 1 105 ? -18.472 1.257 10.093 1.00 96.88 105 ARG A C 1
ATOM 873 O O . ARG A 1 105 ? -17.867 0.559 10.906 1.00 96.88 105 ARG A O 1
ATOM 880 N N . LEU A 1 106 ? -19.357 2.185 10.456 1.00 96.88 106 LEU A N 1
ATOM 881 C CA . LEU A 1 106 ? -19.720 2.450 11.850 1.00 96.88 106 LEU A CA 1
ATOM 882 C C . LEU A 1 106 ? -20.381 1.231 12.502 1.00 96.88 106 LEU A C 1
ATOM 884 O O . LEU A 1 106 ? -19.995 0.872 13.614 1.00 96.88 106 LEU A O 1
ATOM 888 N N . ALA A 1 107 ? -21.277 0.541 11.792 1.00 97.31 107 ALA A N 1
ATOM 889 C CA . ALA A 1 107 ? -21.891 -0.695 12.271 1.00 97.31 107 ALA A CA 1
ATOM 890 C C . ALA A 1 107 ? -20.840 -1.782 12.559 1.00 97.31 107 ALA A C 1
ATOM 892 O O . ALA A 1 107 ? -20.824 -2.354 13.650 1.00 97.31 107 ALA A O 1
ATOM 893 N N . VAL A 1 108 ? -19.896 -2.007 11.636 1.00 97.88 108 VAL A N 1
ATOM 894 C CA . VAL A 1 108 ? -18.801 -2.977 11.823 1.00 97.88 108 VAL A CA 1
ATOM 895 C C . VAL A 1 108 ? -17.897 -2.589 12.999 1.00 97.88 108 VAL A C 1
ATOM 897 O O . VAL A 1 108 ? -17.498 -3.450 13.785 1.00 97.88 108 VAL A O 1
ATOM 900 N N . MET A 1 109 ? -17.575 -1.300 13.166 1.00 96.88 109 MET A N 1
ATOM 901 C CA . MET A 1 109 ? -16.788 -0.844 14.319 1.00 96.88 109 MET A CA 1
ATOM 902 C C . MET A 1 109 ? -17.536 -1.041 15.642 1.00 96.88 109 MET A C 1
ATOM 904 O O . MET A 1 109 ? -16.928 -1.493 16.614 1.00 96.88 109 MET A O 1
ATOM 908 N N . GLY A 1 110 ? -18.840 -0.751 15.675 1.00 96.75 110 GLY A N 1
ATOM 909 C CA . GLY A 1 110 ? -19.699 -0.964 16.839 1.00 96.75 110 GLY A CA 1
ATOM 910 C C . GLY A 1 110 ? -19.762 -2.435 17.247 1.00 96.75 110 GLY A C 1
ATOM 911 O O . GLY A 1 110 ? -19.488 -2.763 18.402 1.00 96.75 110 GLY A O 1
ATOM 912 N N . GLN A 1 111 ? -20.005 -3.331 16.286 1.00 96.75 111 GLN A N 1
ATOM 913 C CA . GLN A 1 111 ? -19.998 -4.782 16.510 1.00 96.75 111 GLN A CA 1
ATOM 914 C C . GLN A 1 111 ? -18.644 -5.268 17.034 1.00 96.75 111 GLN A C 1
ATOM 916 O O . GLN A 1 111 ? -18.581 -5.981 18.033 1.00 96.75 111 GLN A O 1
ATOM 921 N N . ARG A 1 112 ? -17.536 -4.830 16.423 1.00 96.38 112 ARG A N 1
ATOM 922 C CA . ARG A 1 112 ? -16.190 -5.205 16.877 1.00 96.38 112 ARG A CA 1
ATOM 923 C C . ARG A 1 112 ? -15.890 -4.692 18.289 1.00 96.38 112 ARG A C 1
ATOM 925 O O . ARG A 1 112 ? -15.212 -5.377 19.049 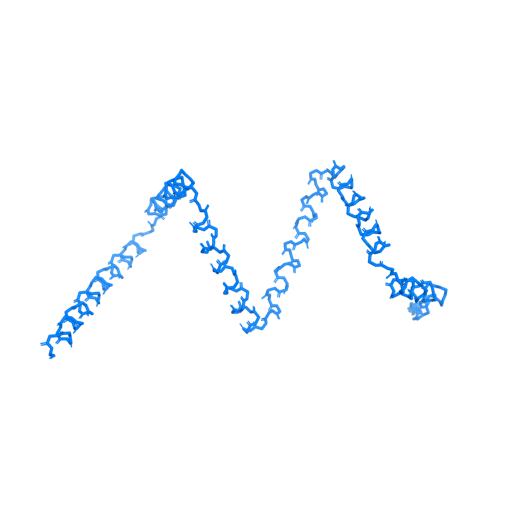1.00 96.38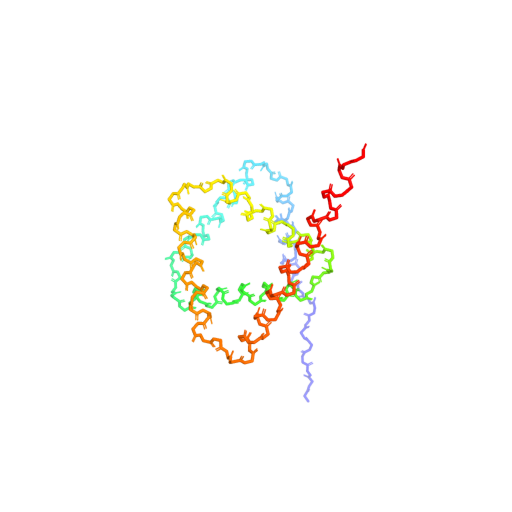 112 ARG A O 1
ATOM 932 N N . SER A 1 113 ? -16.368 -3.501 18.648 1.00 93.50 113 SER A N 1
ATOM 933 C CA . SER A 1 113 ? -16.249 -2.963 20.011 1.00 93.50 113 SER A CA 1
ATOM 934 C C . SER A 1 113 ? -17.039 -3.800 21.019 1.00 93.50 113 SER A C 1
ATOM 936 O O . SER A 1 113 ? -16.535 -4.077 22.104 1.00 93.50 113 SER A O 1
ATOM 938 N N . GLN A 1 114 ? -18.252 -4.230 20.672 1.00 93.94 114 GLN A N 1
ATOM 939 C CA . GLN A 1 114 ? -19.048 -5.116 21.525 1.00 93.94 114 GLN A CA 1
ATOM 940 C C . GLN A 1 114 ? -18.376 -6.481 21.700 1.00 93.94 114 GLN A C 1
ATOM 942 O O . GLN A 1 114 ? -18.260 -6.957 22.823 1.00 93.94 114 GLN A O 1
ATOM 947 N N . GLN A 1 115 ? -17.855 -7.069 20.619 1.00 94.88 115 GLN A N 1
ATOM 948 C CA . GLN A 1 115 ? -17.109 -8.329 20.675 1.00 94.88 115 GLN A CA 1
ATOM 949 C C . GLN A 1 115 ? -15.868 -8.228 21.567 1.00 94.88 115 GLN A C 1
ATOM 951 O O . GLN A 1 115 ? -15.619 -9.139 22.346 1.00 94.88 115 GLN A O 1
ATOM 956 N N . ARG A 1 116 ? -15.112 -7.121 21.486 1.00 92.75 116 ARG A N 1
ATOM 957 C CA . ARG A 1 116 ? -13.966 -6.873 22.378 1.00 92.75 116 ARG A CA 1
ATOM 958 C C . ARG A 1 116 ? -14.401 -6.812 23.840 1.00 92.75 116 ARG A C 1
ATOM 960 O O . ARG A 1 116 ? -13.837 -7.537 24.644 1.00 92.75 116 ARG A O 1
ATOM 967 N N . ARG A 1 117 ? -15.455 -6.048 24.149 1.00 90.44 117 ARG A N 1
ATOM 968 C CA . ARG A 1 117 ? -16.006 -5.945 25.511 1.00 90.44 117 ARG A CA 1
ATOM 969 C C . ARG A 1 117 ? -16.515 -7.277 26.061 1.00 90.44 117 ARG A C 1
ATOM 971 O O . ARG A 1 117 ? -16.415 -7.514 27.254 1.00 90.44 117 ARG A O 1
ATOM 978 N N . ALA A 1 118 ? -17.046 -8.148 25.205 1.00 90.25 118 ALA A N 1
ATOM 979 C CA . ALA A 1 118 ? -17.542 -9.460 25.619 1.00 90.25 118 ALA A CA 1
ATOM 980 C C . ALA A 1 118 ? -16.426 -10.436 26.038 1.00 90.25 118 ALA A C 1
ATOM 982 O O . ALA A 1 118 ? -16.704 -11.377 26.773 1.00 90.25 118 ALA A O 1
ATOM 983 N N . VAL A 1 119 ? -15.188 -10.226 25.573 1.00 94.56 119 VAL A N 1
ATOM 984 C CA . VAL A 1 119 ? -14.021 -11.071 25.898 1.00 94.56 119 VAL A CA 1
ATOM 985 C C . VAL A 1 119 ? -13.014 -10.378 26.821 1.00 94.56 119 VAL A C 1
ATOM 987 O O . VAL A 1 119 ? -11.944 -10.929 27.073 1.00 94.56 119 VAL A O 1
ATOM 990 N N . GLU A 1 120 ? -13.323 -9.170 27.297 1.00 91.25 120 GLU A N 1
ATOM 991 C CA . GLU A 1 120 ? -12.474 -8.441 28.242 1.00 91.25 120 GLU A CA 1
ATOM 992 C C . GLU A 1 120 ? -12.400 -9.180 29.579 1.00 91.25 120 GLU A C 1
ATOM 994 O O . GLU A 1 120 ? -13.402 -9.675 30.101 1.00 91.25 120 GLU A O 1
ATOM 999 N N . THR A 1 121 ? -11.196 -9.239 30.147 1.00 93.50 121 THR A N 1
ATOM 1000 C CA . THR A 1 121 ? -11.018 -9.743 31.509 1.00 93.50 121 THR A CA 1
ATOM 1001 C C . THR A 1 121 ? -11.537 -8.725 32.524 1.00 93.50 121 THR A C 1
ATOM 1003 O O . THR A 1 121 ? -11.639 -7.530 32.243 1.00 93.50 121 THR A O 1
ATOM 1006 N N . GLU A 1 122 ? -11.831 -9.176 33.743 1.00 89.44 122 GLU A N 1
ATOM 1007 C CA . GLU A 1 122 ? -12.308 -8.290 34.812 1.00 89.44 122 GLU A CA 1
ATOM 1008 C C . GLU A 1 122 ? -11.282 -7.195 35.168 1.00 89.44 122 GLU A C 1
ATOM 1010 O O . GLU A 1 122 ? -11.653 -6.062 35.468 1.00 89.44 122 GLU A O 1
ATOM 1015 N N . GLU A 1 123 ? -9.984 -7.500 35.075 1.00 89.62 123 GLU A N 1
ATOM 1016 C CA . GLU A 1 123 ? -8.907 -6.517 35.255 1.00 89.62 123 GLU A CA 1
ATOM 1017 C C . GLU A 1 123 ? -8.917 -5.456 34.151 1.00 89.62 123 GLU A C 1
ATOM 1019 O O . GLU A 1 123 ? -8.922 -4.262 34.451 1.00 89.62 123 GLU A O 1
ATOM 1024 N N . GLN A 1 124 ? -9.016 -5.876 32.884 1.00 88.75 124 GLN A N 1
ATOM 1025 C CA . GLN A 1 124 ? -9.123 -4.960 31.744 1.00 88.75 124 GLN A CA 1
ATOM 1026 C C . GLN A 1 124 ? -10.371 -4.080 31.850 1.00 88.75 124 GLN A C 1
ATOM 1028 O O . GLN A 1 124 ? -10.316 -2.889 31.556 1.00 88.75 124 GLN A O 1
ATOM 1033 N N . ARG A 1 125 ? -11.492 -4.635 32.320 1.00 87.38 125 ARG A N 1
ATOM 1034 C CA . ARG A 1 125 ? -12.741 -3.892 32.513 1.00 87.38 125 ARG A CA 1
ATOM 1035 C C . ARG A 1 125 ? -12.615 -2.822 33.598 1.00 87.38 125 ARG A C 1
ATOM 1037 O O . ARG A 1 125 ? -13.095 -1.700 33.410 1.00 87.38 125 ARG A O 1
ATOM 1044 N N . LYS A 1 126 ? -11.961 -3.143 34.717 1.00 89.62 126 LYS A N 1
ATOM 1045 C CA . LYS A 1 126 ? -11.690 -2.184 35.800 1.00 89.62 126 LYS A CA 1
ATOM 1046 C C . LYS A 1 126 ? -10.736 -1.088 35.341 1.00 89.62 126 LYS A C 1
ATOM 1048 O O . LYS A 1 126 ? -11.017 0.085 35.570 1.00 89.62 126 LYS A O 1
ATOM 1053 N N . GLU A 1 127 ? -9.669 -1.451 34.635 1.00 89.88 127 GLU A N 1
ATOM 1054 C CA . GLU A 1 127 ? -8.720 -0.495 34.065 1.00 89.88 127 GLU A CA 1
ATOM 1055 C C . GLU A 1 127 ? -9.392 0.431 33.034 1.00 89.88 127 GLU A C 1
ATOM 1057 O O . GLU A 1 127 ? -9.238 1.650 33.106 1.00 89.88 127 GLU A O 1
ATOM 1062 N N . ASN A 1 128 ? -10.207 -0.114 32.127 1.00 87.19 128 ASN A N 1
ATOM 1063 C CA . ASN A 1 128 ? -10.965 0.670 31.148 1.00 87.19 128 ASN A CA 1
ATOM 1064 C C . ASN A 1 128 ? -11.945 1.643 31.823 1.00 87.19 128 ASN A C 1
ATOM 1066 O O . ASN A 1 128 ? -12.059 2.791 31.393 1.00 87.19 128 ASN A O 1
ATOM 1070 N N . THR A 1 129 ? -12.628 1.206 32.886 1.00 86.75 129 THR A N 1
ATOM 1071 C CA . THR A 1 129 ? -13.524 2.074 33.673 1.00 86.75 129 THR A CA 1
ATOM 1072 C C . THR A 1 129 ? -12.739 3.198 34.347 1.00 86.75 129 THR A C 1
ATOM 1074 O O . THR A 1 129 ? -13.102 4.362 34.204 1.00 86.75 129 THR A O 1
ATOM 1077 N N . PHE A 1 130 ? -11.612 2.872 34.986 1.00 91.31 130 PHE A N 1
ATOM 1078 C CA . PHE A 1 130 ? -10.745 3.842 35.658 1.00 91.31 130 PHE A CA 1
ATOM 1079 C C . PHE A 1 130 ? -10.207 4.914 34.699 1.00 91.31 130 PHE A C 1
ATOM 1081 O O . PHE A 1 130 ? -10.299 6.114 34.971 1.00 91.31 130 PHE A O 1
ATOM 1088 N N . TRP A 1 131 ? -9.676 4.507 33.543 1.00 88.94 131 TRP A N 1
ATOM 1089 C CA . TRP A 1 131 ? -9.218 5.461 32.531 1.00 88.94 131 TRP A CA 1
ATOM 1090 C C . TRP A 1 131 ? -10.375 6.237 31.898 1.00 88.94 131 TRP A C 1
ATOM 1092 O O . TRP A 1 131 ? -10.186 7.391 31.513 1.00 88.94 131 TRP A O 1
ATOM 1102 N N . GLY A 1 132 ? -11.568 5.647 31.811 1.00 84.50 132 GLY A N 1
ATOM 1103 C CA . GLY A 1 132 ? -12.785 6.339 31.392 1.00 84.50 132 GLY A CA 1
ATOM 1104 C C . GLY A 1 132 ? -13.143 7.488 32.335 1.00 84.50 132 GLY A C 1
ATOM 1105 O O . GLY A 1 132 ? -13.237 8.632 31.896 1.00 84.50 132 GLY A O 1
ATOM 1106 N N . GLU A 1 133 ? -13.257 7.206 33.632 1.00 86.12 133 GLU A N 1
ATOM 1107 C CA . GLU A 1 133 ? -13.573 8.197 34.671 1.00 86.12 133 GLU A CA 1
ATOM 1108 C C . GLU A 1 133 ? -12.520 9.309 34.743 1.00 86.12 133 GLU A C 1
ATOM 1110 O O . GLU A 1 133 ? -12.856 10.495 34.783 1.00 86.12 133 GLU A O 1
ATOM 1115 N N . ARG A 1 134 ? -11.232 8.947 34.667 1.00 87.69 134 ARG A N 1
ATOM 1116 C CA . ARG A 1 134 ? -10.135 9.923 34.650 1.00 87.69 134 ARG A CA 1
ATOM 1117 C C . ARG A 1 134 ? -10.188 10.836 33.424 1.00 87.69 134 ARG A C 1
ATOM 1119 O O . ARG A 1 134 ? -9.912 12.027 33.555 1.00 87.69 134 ARG A O 1
ATOM 1126 N N . ASN A 1 135 ? -10.518 10.301 32.248 1.00 83.19 135 ASN A N 1
ATOM 1127 C CA . ASN A 1 135 ? -10.641 11.106 31.032 1.00 83.19 135 ASN A CA 1
ATOM 1128 C C . ASN A 1 135 ? -11.830 12.066 31.105 1.00 83.19 135 ASN A C 1
ATOM 1130 O O . ASN A 1 135 ? -11.662 13.225 30.745 1.00 83.19 135 ASN A O 1
ATOM 1134 N N . VAL A 1 136 ? -12.984 11.627 31.621 1.00 82.62 136 VAL A N 1
ATOM 1135 C CA . VAL A 1 136 ? -14.149 12.507 31.832 1.00 82.62 136 VAL A CA 1
ATOM 1136 C C . VAL A 1 136 ? -13.784 13.652 32.774 1.00 82.62 136 VAL A C 1
ATOM 1138 O O . VAL A 1 136 ? -13.949 14.816 32.422 1.00 82.62 136 VAL A O 1
ATOM 1141 N N . TYR A 1 137 ? -13.163 13.337 33.913 1.00 78.88 137 TYR A N 1
ATOM 1142 C CA . TYR A 1 137 ? -12.708 14.351 34.863 1.00 78.88 137 TYR A CA 1
ATOM 1143 C C . TYR A 1 137 ? -11.704 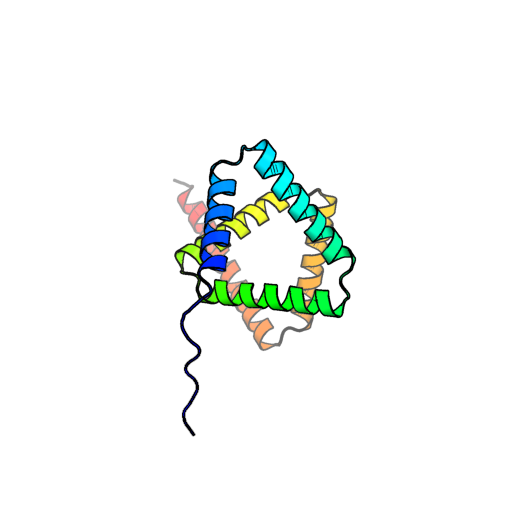15.339 34.245 1.00 78.88 137 TYR A C 1
ATOM 1145 O O . TYR A 1 137 ? -11.751 16.541 34.518 1.00 78.88 137 TYR A O 1
ATOM 1153 N N . LEU A 1 138 ? -10.785 14.854 33.407 1.00 82.00 138 LEU A N 1
ATOM 1154 C CA . LEU A 1 138 ? -9.812 15.703 32.723 1.00 82.00 138 LEU A CA 1
ATOM 1155 C C . LEU A 1 138 ? -10.488 16.602 31.675 1.00 82.00 138 LEU A C 1
ATOM 1157 O O . LEU A 1 138 ? -10.173 17.788 31.604 1.00 82.00 138 LEU A O 1
ATOM 1161 N N . SER A 1 139 ? -11.431 16.066 30.899 1.00 81.19 139 SER A N 1
ATOM 1162 C CA . SER A 1 139 ? -12.203 16.822 29.909 1.00 81.19 139 SER A CA 1
ATOM 1163 C C . SER A 1 139 ? -13.062 17.907 30.554 1.00 81.19 139 SER A C 1
ATOM 1165 O O . SER A 1 139 ? -13.031 19.045 30.089 1.00 81.19 139 SER A O 1
ATOM 1167 N N . ASP A 1 140 ? -13.746 17.599 31.655 1.00 83.56 140 ASP A N 1
ATOM 1168 C CA . ASP A 1 140 ? -14.571 18.565 32.388 1.00 83.56 140 ASP A CA 1
ATOM 1169 C C . ASP A 1 140 ? -13.727 19.710 32.962 1.00 83.56 140 ASP A C 1
ATOM 1171 O O . ASP A 1 140 ? -14.135 20.871 32.932 1.00 83.56 140 ASP A O 1
ATOM 1175 N N . ASN A 1 141 ? -12.519 19.410 33.452 1.00 80.50 141 ASN A N 1
ATOM 1176 C CA . ASN A 1 141 ? -11.591 20.436 33.929 1.00 80.50 141 ASN A CA 1
ATOM 1177 C C . ASN A 1 141 ? -11.029 21.302 32.796 1.00 80.50 141 ASN A C 1
ATOM 1179 O O . ASN A 1 141 ? -10.899 22.513 32.968 1.00 80.50 141 ASN A O 1
ATOM 1183 N N . ILE A 1 142 ? -10.718 20.715 31.637 1.00 81.00 142 ILE A N 1
ATOM 1184 C CA . ILE A 1 142 ? -10.289 21.477 30.456 1.00 81.00 142 ILE A CA 1
ATOM 1185 C C . ILE A 1 142 ? -11.421 22.394 29.973 1.00 81.00 142 ILE A C 1
ATOM 1187 O O . ILE A 1 142 ? -11.165 23.558 29.677 1.00 81.00 142 ILE A O 1
ATOM 1191 N N . CYS A 1 143 ? -12.666 21.908 29.942 1.00 76.75 143 CYS A N 1
ATOM 1192 C CA . CYS A 1 143 ? -13.825 22.702 29.531 1.00 76.75 143 CYS A CA 1
ATOM 1193 C C . CYS A 1 143 ? -14.026 23.912 30.452 1.00 76.75 143 CYS A C 1
ATOM 1195 O O . CYS A 1 143 ? -14.052 25.043 29.976 1.00 76.75 143 CYS A O 1
ATOM 1197 N N . LYS A 1 144 ? -14.027 23.694 31.775 1.00 79.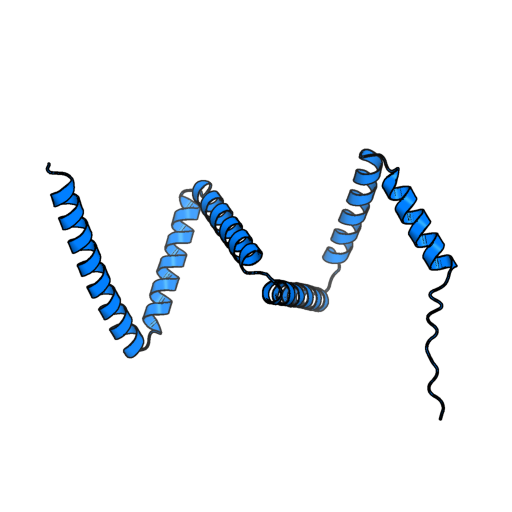19 144 LYS A N 1
ATOM 1198 C CA . LYS A 1 144 ? -14.140 24.770 32.775 1.00 79.19 144 LYS A CA 1
ATOM 1199 C C . LYS A 1 144 ? -13.013 25.797 32.672 1.00 79.19 144 LYS A C 1
ATOM 1201 O O . LYS A 1 144 ? -13.251 26.991 32.826 1.00 79.19 144 LYS A O 1
ATOM 1206 N N . LYS A 1 145 ? -11.785 25.341 32.407 1.00 78.62 145 LYS A N 1
ATOM 1207 C CA . LYS A 1 145 ? -10.631 26.226 32.233 1.00 78.62 145 LYS A CA 1
ATOM 1208 C C . LYS A 1 145 ? -10.771 27.092 30.976 1.00 78.62 145 LYS A C 1
ATOM 1210 O O . LYS A 1 145 ? -10.631 28.306 31.072 1.00 78.62 145 LYS A O 1
ATOM 1215 N N . ASN A 1 146 ? -11.126 26.498 29.837 1.00 76.56 146 ASN A N 1
ATOM 1216 C CA . ASN A 1 146 ? -11.339 27.233 28.586 1.00 76.56 146 ASN A CA 1
ATOM 1217 C C . ASN A 1 146 ? -12.505 28.232 28.691 1.00 76.56 146 ASN A C 1
ATOM 1219 O O . ASN A 1 146 ? -12.412 29.336 28.166 1.00 76.56 146 ASN A O 1
ATOM 1223 N N . GLU A 1 147 ? -13.582 27.873 29.395 1.00 73.50 147 GLU A N 1
ATOM 1224 C CA . GLU A 1 147 ? -14.704 28.778 29.681 1.00 73.50 147 GLU A CA 1
ATOM 1225 C C . GLU A 1 147 ? -14.281 29.959 30.569 1.00 73.50 147 GLU A C 1
ATOM 1227 O O . GLU A 1 147 ? -14.696 31.088 30.320 1.00 73.50 147 GLU A O 1
ATOM 1232 N N . SER A 1 148 ? -13.417 29.728 31.566 1.00 71.69 148 SER A N 1
ATOM 1233 C CA . SER A 1 148 ? -12.881 30.802 32.416 1.00 71.69 148 SER A CA 1
ATOM 1234 C C . SER A 1 148 ? -11.876 31.718 31.703 1.00 71.69 148 SER A C 1
ATOM 1236 O O . SER A 1 148 ? -11.786 32.894 32.037 1.00 71.69 148 SER A O 1
ATOM 1238 N N . GLU A 1 149 ? -11.140 31.203 30.712 1.00 71.06 149 GLU A N 1
ATOM 1239 C CA . GLU A 1 149 ? -10.159 31.964 29.921 1.00 71.06 149 GLU A CA 1
ATOM 1240 C C . GLU A 1 149 ? -10.808 32.758 28.771 1.00 71.06 149 GLU A C 1
ATOM 1242 O O . GLU A 1 149 ? -10.264 33.777 28.359 1.00 71.06 149 GLU A O 1
ATOM 1247 N N . ALA A 1 150 ? -11.977 32.335 28.276 1.00 67.81 150 ALA A N 1
ATOM 1248 C CA . ALA A 1 150 ? -12.735 33.030 27.227 1.00 67.81 150 ALA A CA 1
ATOM 1249 C C . ALA A 1 150 ? -13.657 34.156 27.751 1.00 67.81 150 ALA A C 1
ATOM 1251 O O . ALA A 1 150 ? -14.315 34.826 26.956 1.00 67.81 150 ALA A O 1
ATOM 1252 N N . GLY A 1 151 ? -13.744 34.333 29.075 1.00 58.94 151 GLY A N 1
ATOM 1253 C CA . GLY A 1 151 ? -14.623 35.291 29.757 1.00 58.94 151 GLY A CA 1
ATOM 1254 C C . GLY A 1 151 ? -13.965 36.604 30.212 1.00 58.94 151 GLY A C 1
ATOM 1255 O O . GLY A 1 151 ? -14.527 37.269 31.082 1.00 58.94 151 GLY A O 1
ATOM 1256 N N . ILE A 1 152 ? -12.800 36.969 29.666 1.00 51.09 152 ILE A N 1
ATOM 1257 C CA . ILE A 1 152 ? -12.115 38.266 29.858 1.00 51.09 152 ILE A CA 1
ATOM 1258 C C . ILE A 1 152 ? -11.906 38.900 28.483 1.00 51.09 152 ILE A C 1
ATOM 1260 O O . ILE A 1 152 ? -12.143 40.122 28.363 1.00 51.09 152 ILE A O 1
#

Organism: Araneus ventricosus (NCBI:txid182803)

Sequence (152 aa):
MPKRKRGITGDAASRRKAIRKRERRVVETDEERSRRLSTMAQRGQDRRAKETEEQRNSQLSGMAERGQERRVEETEEQRNSRLSDKAQRGQQRRAEETEEQRNRRLAVMGQRSQQRRAVETEEQRKENTFWGERNVYLSDNICKKNESEAGI

Mean predicted aligned error: 10.5 Å